Protein AF-A0A2C1KSZ6-F1 (afdb_monomer_lite)

Sequence (73 aa):
MVQPTFYVLDDKMVAVFSVLKDNCKVTMECLYSKTGIEDYTLEYHGPQEMKSQLIQLAVSEAENIFTKTILTV

Radius of gyration: 12.37 Å; chains: 1; bounding box: 27×21×36 Å

Structure (mmCIF, N/CA/C/O backbone):
data_AF-A0A2C1KSZ6-F1
#
_entry.id   AF-A0A2C1KSZ6-F1
#
loop_
_atom_site.group_PDB
_atom_site.id
_atom_site.type_symbol
_atom_site.label_atom_id
_atom_site.label_alt_id
_atom_site.label_comp_id
_atom_site.label_asym_id
_atom_site.label_entity_id
_atom_site.label_seq_id
_atom_site.pdbx_PDB_ins_code
_atom_site.Cartn_x
_atom_site.Cartn_y
_atom_site.Cartn_z
_atom_site.occupancy
_atom_site.B_iso_or_equiv
_atom_site.auth_seq_id
_atom_site.auth_comp_id
_atom_site.auth_asym_id
_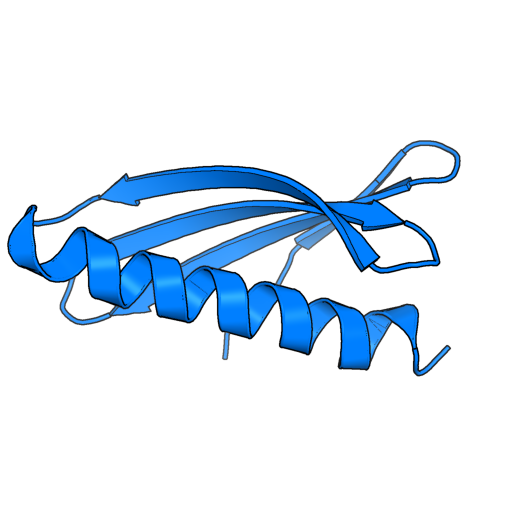atom_site.auth_atom_id
_atom_site.pdbx_PDB_model_num
ATOM 1 N N . MET A 1 1 ? -2.647 -12.063 6.582 1.00 53.03 1 MET A N 1
ATOM 2 C CA . MET A 1 1 ? -1.782 -11.845 5.405 1.00 53.03 1 MET A CA 1
ATOM 3 C C . MET A 1 1 ? -2.536 -10.938 4.461 1.00 53.03 1 MET A C 1
ATOM 5 O O . MET A 1 1 ? -3.681 -11.242 4.149 1.00 53.03 1 MET A O 1
ATOM 9 N N . VAL A 1 2 ? -1.937 -9.814 4.088 1.00 72.06 2 VAL A N 1
ATOM 10 C CA . VAL A 1 2 ? -2.492 -8.904 3.088 1.00 72.06 2 VAL A CA 1
ATOM 11 C C . VAL A 1 2 ? -2.102 -9.454 1.717 1.00 72.06 2 VAL A C 1
ATOM 13 O O . VAL A 1 2 ? -0.928 -9.732 1.493 1.00 72.06 2 VAL A O 1
ATOM 16 N N . GLN A 1 3 ? -3.072 -9.673 0.832 1.00 80.88 3 GLN A N 1
ATOM 17 C CA . GLN A 1 3 ? -2.799 -10.068 -0.550 1.00 80.88 3 GLN A CA 1
ATOM 18 C C . GLN A 1 3 ? -2.946 -8.839 -1.451 1.00 80.88 3 GLN A C 1
ATOM 20 O O . GLN A 1 3 ? -4.078 -8.423 -1.710 1.00 80.88 3 GLN A O 1
ATOM 25 N N . PRO A 1 4 ? -1.834 -8.217 -1.882 1.00 88.06 4 PRO A N 1
ATOM 26 C CA . PRO A 1 4 ? -1.896 -7.140 -2.854 1.00 88.06 4 PRO A CA 1
ATOM 27 C C . PRO A 1 4 ? -2.321 -7.669 -4.220 1.00 88.06 4 PRO A C 1
ATOM 29 O O . PRO A 1 4 ? -1.905 -8.742 -4.655 1.00 88.06 4 PRO A O 1
ATOM 32 N N . THR A 1 5 ? -3.140 -6.881 -4.904 1.00 91.50 5 THR A N 1
ATOM 33 C CA . THR A 1 5 ? -3.403 -7.040 -6.332 1.00 91.50 5 THR A CA 1
ATOM 34 C C . THR A 1 5 ? -2.480 -6.097 -7.085 1.00 91.50 5 THR A C 1
ATOM 36 O O . THR A 1 5 ? -2.457 -4.907 -6.777 1.00 91.50 5 THR A O 1
ATOM 39 N N . PHE A 1 6 ? -1.729 -6.616 -8.055 1.00 89.62 6 PHE A N 1
ATOM 40 C CA . PHE A 1 6 ? -0.791 -5.824 -8.847 1.00 89.62 6 PHE A CA 1
ATOM 41 C C . PHE A 1 6 ? -1.346 -5.525 -10.237 1.00 89.62 6 PHE A C 1
ATOM 43 O O . PHE A 1 6 ? -1.891 -6.405 -10.902 1.00 89.62 6 PHE A O 1
ATOM 50 N N . TYR A 1 7 ? -1.131 -4.297 -10.689 1.00 89.75 7 TYR A N 1
ATOM 51 C CA . TYR A 1 7 ? -1.402 -3.826 -12.039 1.00 89.75 7 TYR A CA 1
ATOM 52 C C . TYR A 1 7 ? -0.106 -3.262 -12.619 1.00 89.75 7 TYR A C 1
ATOM 54 O O . TYR A 1 7 ? 0.632 -2.568 -11.925 1.00 89.75 7 TYR A O 1
ATOM 62 N N . VAL A 1 8 ? 0.189 -3.556 -13.882 1.00 85.38 8 VAL A N 1
ATOM 63 C CA . VAL A 1 8 ? 1.372 -3.021 -14.570 1.00 85.38 8 VAL A CA 1
ATOM 64 C C . VAL A 1 8 ? 0.907 -1.954 -15.553 1.00 85.38 8 VAL A C 1
ATOM 66 O O . VAL A 1 8 ? 0.066 -2.229 -16.409 1.00 85.38 8 VAL A O 1
ATOM 69 N N . LEU A 1 9 ? 1.428 -0.739 -15.402 1.00 81.81 9 LEU A N 1
ATOM 70 C CA . LEU A 1 9 ? 1.140 0.420 -16.242 1.00 81.81 9 LEU A CA 1
ATOM 71 C C . LEU A 1 9 ? 2.459 0.910 -16.839 1.00 81.81 9 LEU A C 1
ATOM 73 O O . LEU A 1 9 ? 3.190 1.656 -16.195 1.00 81.81 9 LEU A O 1
ATOM 77 N N . ASP A 1 10 ? 2.746 0.469 -18.063 1.00 81.12 10 ASP A N 1
ATOM 78 C CA . ASP A 1 10 ? 3.996 0.757 -18.777 1.00 81.12 10 ASP A CA 1
ATOM 79 C C . ASP A 1 10 ? 5.245 0.374 -17.954 1.00 81.12 10 ASP A C 1
ATOM 81 O O . ASP A 1 10 ? 5.485 -0.814 -17.728 1.00 81.12 10 ASP A O 1
ATOM 85 N N . ASP A 1 11 ? 6.012 1.348 -17.459 1.00 76.69 11 ASP A N 1
ATOM 86 C CA . ASP A 1 11 ? 7.207 1.146 -16.635 1.00 76.69 11 ASP A CA 1
ATOM 87 C C . ASP A 1 11 ? 6.930 1.110 -15.121 1.00 76.69 11 ASP A C 1
ATOM 89 O O . ASP A 1 11 ? 7.860 0.923 -14.327 1.00 76.69 11 ASP A O 1
ATOM 93 N N . LYS A 1 12 ? 5.663 1.255 -14.713 1.00 81.69 12 LYS A N 1
ATOM 94 C CA . LYS A 1 12 ? 5.246 1.342 -13.310 1.00 81.69 12 LYS A CA 1
ATOM 95 C C . LYS A 1 12 ? 4.407 0.151 -12.872 1.00 81.69 12 LYS A C 1
ATOM 97 O O . LYS A 1 12 ? 3.655 -0.443 -13.646 1.00 81.69 12 LYS A O 1
ATOM 102 N N . MET A 1 13 ? 4.498 -0.173 -11.586 1.00 89.81 13 MET A N 1
ATOM 103 C CA . MET A 1 13 ? 3.689 -1.213 -10.955 1.00 89.81 13 MET A CA 1
ATOM 104 C C . MET A 1 13 ? 2.791 -0.580 -9.899 1.00 89.81 13 MET A C 1
ATOM 106 O O . MET A 1 13 ? 3.279 0.042 -8.966 1.00 89.81 13 MET A O 1
ATOM 110 N N . VAL A 1 14 ? 1.482 -0.761 -10.018 1.00 92.31 14 VAL A N 1
ATOM 111 C CA . VAL A 1 14 ? 0.510 -0.339 -9.010 1.00 92.31 14 VAL A CA 1
ATOM 112 C C . VAL A 1 14 ? 0.132 -1.538 -8.153 1.00 92.31 14 VAL A C 1
ATOM 114 O O . VAL A 1 14 ? -0.239 -2.577 -8.693 1.00 92.31 14 VAL A O 1
ATOM 117 N N . ALA A 1 15 ? 0.187 -1.413 -6.830 1.00 92.69 15 ALA A N 1
ATOM 118 C CA . ALA A 1 15 ? -0.354 -2.414 -5.918 1.00 92.69 15 ALA A CA 1
ATOM 119 C C . ALA A 1 15 ? -1.522 -1.855 -5.122 1.00 92.69 15 ALA A C 1
ATOM 121 O O . ALA A 1 15 ? -1.396 -0.834 -4.452 1.00 92.69 15 ALA A O 1
ATOM 122 N N . VAL A 1 16 ? -2.634 -2.578 -5.142 1.00 94.38 16 VAL A N 1
ATOM 123 C CA . VAL A 1 16 ? -3.817 -2.266 -4.346 1.00 94.38 16 VAL A CA 1
ATOM 124 C C . VAL A 1 16 ? -3.975 -3.327 -3.276 1.00 94.38 16 VAL A C 1
ATOM 126 O O . VAL A 1 16 ? -4.024 -4.524 -3.572 1.00 94.38 16 VAL A O 1
ATOM 129 N N . PHE A 1 17 ? -4.074 -2.902 -2.023 1.00 93.88 17 PHE A N 1
ATOM 130 C CA . PHE A 1 17 ? -4.282 -3.808 -0.906 1.00 93.88 17 PHE A CA 1
ATOM 131 C C . PHE A 1 17 ? -5.108 -3.181 0.211 1.00 93.88 17 PHE A C 1
ATOM 133 O O . PHE A 1 17 ? -5.380 -1.983 0.229 1.00 93.88 17 PHE A O 1
ATOM 140 N N . SER A 1 18 ? -5.551 -4.007 1.158 1.00 94.25 18 SER A N 1
ATOM 141 C CA . SER A 1 18 ? -6.266 -3.525 2.336 1.00 94.25 18 SER A CA 1
ATOM 142 C C . SER A 1 18 ? -5.703 -4.106 3.622 1.00 94.25 18 SER A C 1
ATOM 144 O O . SER A 1 18 ? -5.447 -5.306 3.717 1.00 94.25 18 SER A O 1
ATOM 146 N N . VAL A 1 19 ? -5.583 -3.251 4.632 1.00 92.62 19 VAL A N 1
ATOM 147 C CA . VAL A 1 19 ? -5.246 -3.618 6.004 1.00 92.62 19 VAL A CA 1
ATOM 148 C C . VAL A 1 19 ? -6.507 -3.532 6.852 1.00 92.62 19 VAL A C 1
ATOM 150 O O . VAL A 1 19 ? -7.185 -2.504 6.871 1.00 92.62 19 VAL A O 1
ATOM 153 N N . LEU A 1 20 ? -6.820 -4.624 7.546 1.00 91.75 20 LEU A N 1
ATOM 154 C CA . LEU A 1 20 ? -7.962 -4.740 8.447 1.00 91.75 20 LEU A CA 1
ATOM 155 C C . LEU A 1 20 ? -7.454 -4.912 9.876 1.00 91.75 20 LEU A C 1
ATOM 157 O O . LEU A 1 20 ? -6.663 -5.819 10.140 1.00 91.75 20 LEU A O 1
ATOM 161 N N . LYS A 1 21 ? -7.916 -4.062 10.793 1.00 88.88 21 LYS A N 1
ATOM 162 C CA . LYS A 1 21 ? -7.592 -4.160 12.219 1.00 88.88 21 LYS A CA 1
ATOM 163 C C . LYS A 1 21 ? -8.712 -3.549 13.053 1.00 88.88 21 LYS A C 1
ATOM 165 O O . LYS A 1 21 ? -9.139 -2.441 12.758 1.00 88.88 21 LYS A O 1
ATOM 170 N N . ASP A 1 22 ? -9.181 -4.268 14.073 1.00 86.75 22 ASP A N 1
ATOM 171 C CA . ASP A 1 22 ? -10.193 -3.795 15.033 1.00 86.75 22 ASP A CA 1
ATOM 172 C C . ASP A 1 22 ? -11.432 -3.175 14.356 1.00 86.75 22 ASP A C 1
ATOM 174 O O . ASP A 1 22 ? -11.877 -2.080 14.689 1.00 86.75 22 ASP A O 1
ATOM 178 N N . ASN A 1 23 ? -11.962 -3.872 13.343 1.00 88.12 23 ASN A N 1
ATOM 179 C CA . ASN A 1 23 ? -13.097 -3.439 12.514 1.00 88.12 23 ASN A CA 1
ATOM 180 C C . ASN A 1 23 ? -12.873 -2.137 11.715 1.00 88.12 23 ASN A C 1
ATOM 182 O O . ASN A 1 23 ? -13.809 -1.590 11.134 1.00 88.12 23 ASN A O 1
ATOM 186 N N . CYS A 1 24 ? -11.632 -1.661 11.657 1.00 92.75 24 CYS A N 1
ATOM 187 C CA . CYS A 1 24 ? -11.196 -0.570 10.805 1.00 92.75 24 CYS A CA 1
ATOM 188 C C . CYS A 1 24 ? -10.547 -1.140 9.541 1.00 92.75 24 CYS A C 1
ATOM 190 O O . CYS A 1 24 ? -9.918 -2.205 9.566 1.00 92.75 24 CYS A O 1
ATOM 192 N N . LYS A 1 25 ? -10.676 -0.412 8.433 1.00 94.44 25 LYS A N 1
ATOM 193 C CA . LYS A 1 25 ? -10.085 -0.769 7.145 1.00 94.44 25 LYS A CA 1
ATOM 194 C C . LYS A 1 25 ? -9.306 0.414 6.588 1.00 94.44 25 LYS A C 1
ATOM 196 O O . LYS A 1 25 ? -9.824 1.523 6.532 1.00 94.44 25 LYS A O 1
ATOM 201 N N . VAL A 1 26 ? -8.091 0.159 6.122 1.00 95.56 26 VAL A N 1
ATOM 202 C CA . VAL A 1 26 ? -7.382 1.045 5.192 1.00 95.56 26 VAL A CA 1
ATOM 203 C C . VAL A 1 26 ? -7.248 0.315 3.876 1.00 95.56 26 VAL A C 1
ATOM 205 O O . VAL A 1 26 ? -6.695 -0.780 3.855 1.00 95.56 26 VAL A O 1
ATOM 208 N N . THR A 1 27 ? -7.725 0.913 2.793 1.00 95.50 27 THR A N 1
ATOM 209 C CA . THR A 1 27 ? -7.334 0.519 1.439 1.00 95.50 27 THR A CA 1
ATOM 210 C C . THR A 1 27 ? -6.186 1.421 1.009 1.00 95.50 27 THR A C 1
ATOM 212 O O . THR A 1 27 ? -6.283 2.636 1.162 1.00 95.50 27 THR A O 1
ATOM 215 N N . MET A 1 28 ? -5.105 0.833 0.509 1.00 95.31 28 MET A N 1
ATOM 216 C CA . MET A 1 28 ? -3.954 1.559 -0.010 1.00 95.31 28 MET A CA 1
ATOM 217 C C . MET A 1 28 ? -3.734 1.175 -1.468 1.00 95.31 28 MET A C 1
ATOM 219 O O . MET A 1 28 ? -3.749 -0.010 -1.808 1.00 95.31 28 MET A O 1
ATOM 223 N N . GLU A 1 29 ? -3.531 2.182 -2.304 1.00 95.19 29 GLU A N 1
ATOM 224 C CA . GLU A 1 29 ? -3.049 2.039 -3.672 1.00 95.19 29 GLU A CA 1
ATOM 225 C C . GLU A 1 29 ? -1.658 2.663 -3.734 1.00 95.19 29 GLU A C 1
ATOM 227 O O . GLU A 1 29 ? -1.506 3.849 -3.453 1.00 95.19 29 GLU A O 1
ATOM 232 N N . CYS A 1 30 ? -0.647 1.860 -4.055 1.00 93.94 30 CYS A N 1
ATOM 233 C CA . CYS A 1 30 ? 0.747 2.279 -4.147 1.00 93.94 30 CYS A CA 1
ATOM 234 C C . CYS A 1 30 ? 1.204 2.246 -5.595 1.00 93.94 30 CYS A C 1
ATOM 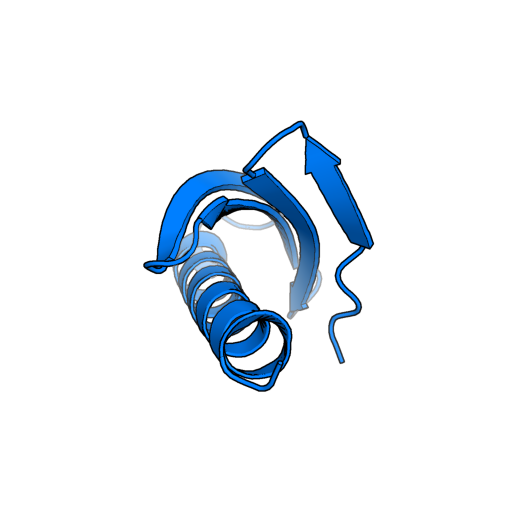236 O O . CYS A 1 30 ? 1.083 1.209 -6.246 1.00 93.94 30 CYS A O 1
ATOM 238 N N . LEU A 1 31 ? 1.815 3.328 -6.058 1.00 92.75 31 LEU A N 1
ATOM 239 C CA . LEU A 1 31 ? 2.585 3.357 -7.289 1.00 92.75 31 LEU A CA 1
ATOM 240 C C . LEU A 1 31 ? 4.047 3.061 -6.956 1.00 92.75 31 LEU A C 1
ATOM 242 O O . LEU A 1 31 ? 4.708 3.844 -6.278 1.00 92.75 31 LEU A O 1
ATOM 246 N N . TYR A 1 32 ? 4.556 1.934 -7.432 1.00 89.94 32 TYR A N 1
ATOM 247 C CA . TYR A 1 32 ? 5.952 1.548 -7.298 1.00 89.94 32 TYR A CA 1
ATOM 248 C C . TYR A 1 32 ? 6.740 1.825 -8.577 1.00 89.94 32 TYR A C 1
ATOM 250 O O . TYR A 1 32 ? 6.260 1.607 -9.694 1.00 89.94 32 TYR A O 1
ATOM 258 N N . SER A 1 33 ? 8.000 2.203 -8.382 1.00 84.88 33 SER A N 1
ATOM 259 C CA . SER A 1 33 ? 9.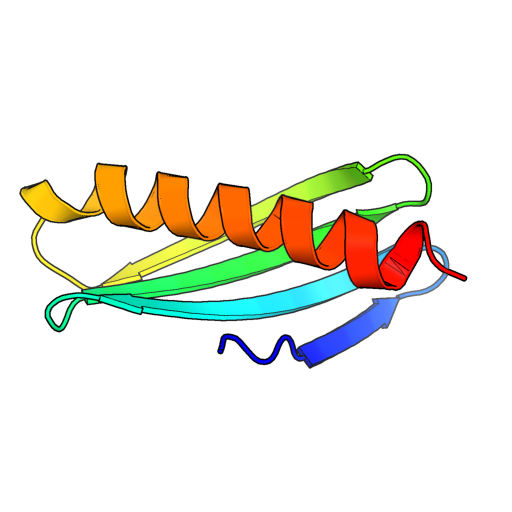046 2.204 -9.402 1.00 84.88 33 SER A CA 1
ATOM 260 C C . SER A 1 33 ? 10.193 1.288 -8.993 1.00 84.88 33 SER A C 1
ATOM 262 O O . SER A 1 33 ? 10.120 0.573 -7.999 1.00 84.88 33 SER A O 1
ATOM 264 N N . LYS A 1 34 ? 11.296 1.302 -9.744 1.00 80.38 34 LYS A N 1
ATOM 265 C CA . LYS A 1 34 ? 12.487 0.502 -9.417 1.00 80.38 34 LYS A CA 1
ATOM 266 C C . LYS A 1 34 ? 13.200 0.958 -8.140 1.00 80.38 34 LYS A C 1
ATOM 268 O O . LYS A 1 34 ? 14.016 0.210 -7.613 1.00 80.38 34 LYS A O 1
ATOM 273 N N . THR A 1 35 ? 12.938 2.176 -7.664 1.00 83.06 35 THR A N 1
ATOM 274 C CA . THR A 1 35 ? 13.635 2.768 -6.511 1.00 83.06 35 THR A CA 1
ATOM 275 C C . THR A 1 35 ? 12.804 2.784 -5.231 1.00 83.06 35 THR A C 1
ATOM 277 O O . THR A 1 35 ? 13.376 2.991 -4.163 1.00 83.06 35 THR A O 1
ATOM 280 N N . GLY A 1 36 ? 11.488 2.555 -5.303 1.00 86.31 36 GLY A N 1
ATOM 281 C CA . GLY A 1 36 ? 10.613 2.573 -4.131 1.00 86.31 36 GLY A CA 1
ATOM 282 C C . GLY A 1 36 ? 9.148 2.838 -4.466 1.00 86.31 36 GLY A C 1
ATOM 283 O O . GLY A 1 36 ? 8.693 2.604 -5.585 1.00 86.31 36 GLY A O 1
ATOM 284 N N . ILE A 1 37 ? 8.415 3.338 -3.470 1.00 90.50 37 ILE A N 1
ATOM 285 C CA . ILE A 1 37 ? 7.064 3.890 -3.631 1.00 90.50 37 ILE A CA 1
ATOM 286 C C . ILE A 1 37 ? 7.206 5.315 -4.181 1.00 90.50 37 ILE A C 1
ATOM 288 O O . ILE A 1 37 ? 7.800 6.164 -3.520 1.00 90.50 37 ILE A O 1
ATOM 292 N N . GLU A 1 38 ? 6.680 5.579 -5.375 1.00 91.00 38 GLU A N 1
ATOM 293 C CA . GLU A 1 38 ? 6.638 6.924 -5.963 1.00 91.00 38 GLU A CA 1
ATOM 294 C C . GLU A 1 38 ? 5.470 7.748 -5.433 1.00 91.00 38 GLU A C 1
ATOM 296 O O . GLU A 1 38 ? 5.623 8.942 -5.188 1.00 91.00 38 GLU A O 1
ATOM 301 N N . ASP A 1 39 ? 4.310 7.113 -5.276 1.00 92.50 39 ASP A N 1
ATOM 302 C CA . ASP A 1 39 ? 3.091 7.758 -4.804 1.00 92.50 39 ASP A CA 1
ATOM 303 C C . ASP A 1 39 ? 2.170 6.736 -4.132 1.00 92.50 39 ASP A C 1
ATOM 305 O O . ASP A 1 39 ? 2.295 5.526 -4.355 1.00 92.50 39 ASP A O 1
ATOM 309 N N . TYR A 1 40 ? 1.244 7.210 -3.304 1.00 94.06 40 TYR A N 1
ATOM 310 C CA . TYR A 1 40 ? 0.196 6.371 -2.747 1.00 94.06 40 TYR A CA 1
ATOM 311 C C . TYR A 1 40 ? -1.062 7.150 -2.372 1.00 94.06 40 TYR A C 1
ATOM 313 O O . TYR A 1 40 ? -1.020 8.294 -1.919 1.00 94.06 40 TYR A O 1
ATOM 321 N N . THR A 1 41 ? -2.201 6.470 -2.454 1.00 95.50 41 THR A N 1
ATOM 322 C CA . THR A 1 41 ? -3.470 6.957 -1.912 1.00 95.50 41 THR A CA 1
ATOM 323 C C . THR A 1 41 ? -3.992 6.011 -0.835 1.00 95.50 41 THR A C 1
ATOM 325 O O . THR A 1 41 ? -3.731 4.807 -0.846 1.00 95.50 41 THR A O 1
ATOM 328 N N . LEU A 1 42 ? -4.689 6.578 0.154 1.00 94.25 42 LEU A N 1
ATOM 329 C CA . LEU A 1 42 ? -5.205 5.860 1.318 1.00 94.25 42 LEU A CA 1
ATOM 330 C C . LEU A 1 42 ? -6.677 6.197 1.527 1.00 94.25 42 LEU A C 1
ATOM 332 O O . LEU A 1 42 ? -7.039 7.359 1.716 1.00 94.25 42 LEU A O 1
ATOM 336 N N . GLU A 1 43 ? -7.508 5.167 1.597 1.00 95.50 43 GLU A N 1
ATOM 337 C CA . GLU A 1 43 ? -8.916 5.277 1.954 1.00 95.50 43 GLU A CA 1
ATOM 338 C C . GLU A 1 43 ? -9.146 4.600 3.307 1.00 95.50 43 GLU A C 1
ATOM 340 O O . GLU A 1 43 ? -9.026 3.381 3.440 1.00 95.50 43 GLU A O 1
ATOM 345 N N . TYR A 1 44 ? -9.443 5.401 4.333 1.00 93.94 44 TYR A N 1
ATOM 346 C CA . TYR A 1 44 ? -9.6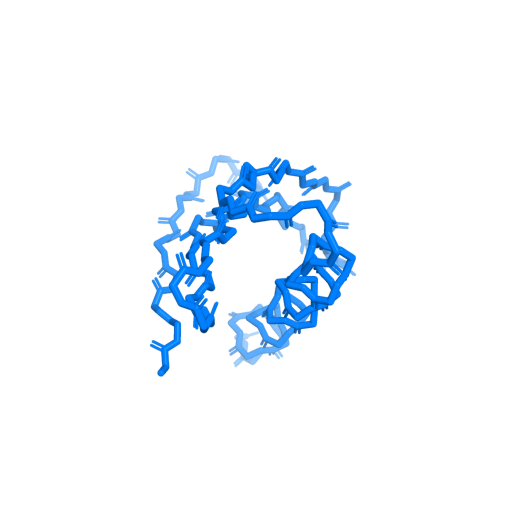52 4.921 5.699 1.00 93.94 44 TYR A CA 1
ATOM 347 C C . TYR A 1 44 ? -11.133 4.866 6.067 1.00 93.94 44 TYR A C 1
ATOM 349 O O . TYR A 1 44 ? -11.847 5.859 5.935 1.00 93.94 44 TYR A O 1
ATOM 357 N N . HIS A 1 45 ? -11.538 3.741 6.652 1.00 94.50 45 HIS A N 1
ATOM 358 C CA . HIS A 1 45 ? -12.859 3.500 7.220 1.00 94.50 45 HIS A CA 1
ATOM 359 C C . HIS A 1 45 ? -12.722 3.059 8.677 1.00 94.50 45 HIS A C 1
ATOM 361 O O . HIS A 1 45 ? -12.191 1.983 8.956 1.00 94.50 45 HIS A O 1
ATOM 367 N N . GLY A 1 46 ? -13.205 3.883 9.608 1.00 92.62 46 GLY A N 1
ATOM 368 C CA . GLY A 1 46 ? -13.191 3.594 11.044 1.00 92.62 46 GLY A CA 1
ATOM 369 C C . GLY A 1 46 ? -13.189 4.858 11.917 1.00 92.62 46 GLY A C 1
ATOM 370 O O . GLY A 1 46 ? -13.279 5.972 11.394 1.00 92.62 46 GLY A O 1
ATOM 371 N N . PRO A 1 47 ? -13.065 4.715 13.249 1.00 92.44 47 PRO A N 1
ATOM 372 C CA . PRO A 1 47 ? -12.949 5.833 14.186 1.00 92.44 47 PRO A CA 1
ATOM 373 C C . PRO A 1 47 ? -11.662 6.640 13.969 1.00 92.44 47 PRO A C 1
ATOM 375 O O . PRO A 1 47 ? -10.615 6.079 13.645 1.00 92.44 47 PRO A O 1
ATOM 378 N N . GLN A 1 48 ? -11.702 7.957 14.180 1.00 90.31 48 GLN A N 1
ATOM 379 C CA . GLN A 1 48 ? -10.555 8.846 13.933 1.00 90.31 48 GLN A CA 1
ATOM 380 C C . GLN A 1 48 ? -9.313 8.486 14.767 1.00 90.31 48 GLN A C 1
ATOM 382 O O . GLN A 1 48 ? -8.190 8.601 14.280 1.00 90.31 48 GLN A O 1
ATOM 387 N N . GLU A 1 49 ? -9.512 8.014 15.994 1.00 91.81 49 GLU A N 1
ATOM 388 C CA . GLU A 1 49 ? -8.460 7.594 16.931 1.00 91.81 49 GLU A CA 1
ATOM 389 C C . GLU A 1 49 ? -7.577 6.451 16.398 1.00 91.81 49 GLU A C 1
ATOM 391 O O . GLU A 1 49 ? -6.369 6.446 16.627 1.00 91.81 49 GLU A O 1
ATOM 396 N N . ME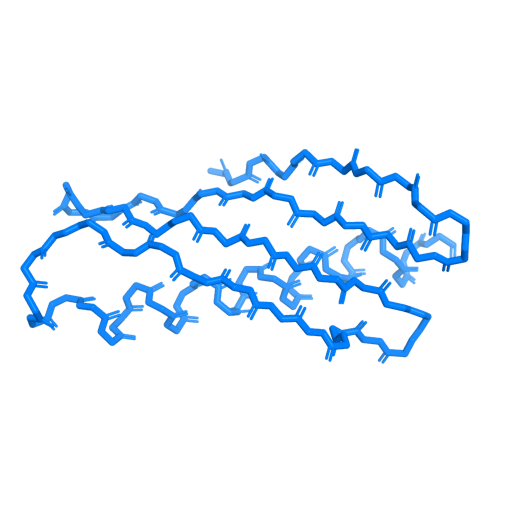T A 1 50 ? -8.142 5.541 15.598 1.00 91.12 50 MET A N 1
ATOM 397 C CA . MET A 1 50 ? -7.419 4.400 15.020 1.00 91.12 50 MET A CA 1
ATOM 398 C C . MET A 1 50 ? -6.755 4.727 13.671 1.00 91.12 50 MET A C 1
ATOM 400 O O . MET A 1 50 ? -5.892 3.979 13.203 1.00 91.12 50 MET A O 1
ATOM 404 N N . LYS A 1 51 ? -7.105 5.868 13.056 1.00 90.56 51 LYS A N 1
ATOM 405 C CA . LYS A 1 51 ? -6.662 6.250 11.706 1.00 90.56 51 LYS A CA 1
ATOM 406 C C . LYS A 1 51 ? -5.143 6.296 11.586 1.00 90.56 51 LYS A C 1
ATOM 408 O O . LYS A 1 51 ? -4.583 5.690 10.678 1.00 90.56 51 LYS A O 1
ATOM 413 N N . SER A 1 52 ? -4.469 6.987 12.507 1.00 92.38 52 SER A N 1
ATOM 414 C CA . SER A 1 52 ? -3.008 7.134 12.455 1.00 92.38 52 SER A CA 1
ATOM 415 C C . SER A 1 52 ? -2.298 5.784 12.557 1.00 92.38 52 SER A C 1
ATOM 417 O O . SER A 1 52 ? -1.334 5.540 11.836 1.00 92.38 52 SER A O 1
ATOM 419 N N . GLN A 1 53 ? -2.790 4.894 13.423 1.00 91.88 53 GLN A N 1
ATOM 420 C CA . GLN A 1 53 ? -2.188 3.581 13.631 1.00 91.88 53 GLN A CA 1
ATOM 421 C C . GLN A 1 53 ? -2.359 2.678 12.404 1.00 91.88 53 GLN A C 1
ATOM 423 O O . GLN A 1 53 ? -1.402 2.031 11.981 1.00 91.88 53 GLN A O 1
ATOM 428 N N . LEU A 1 54 ? -3.560 2.631 11.814 1.00 92.62 54 LEU A N 1
ATOM 429 C CA . LEU A 1 54 ? -3.793 1.811 10.624 1.00 92.62 54 LEU A CA 1
ATOM 430 C C . LEU A 1 54 ? -3.072 2.355 9.389 1.00 92.62 54 LEU A C 1
ATOM 432 O O . LEU A 1 54 ? -2.613 1.560 8.574 1.00 92.62 54 LEU A O 1
ATOM 436 N N . ILE A 1 55 ? -2.943 3.677 9.251 1.00 92.50 55 ILE A N 1
ATOM 437 C CA . ILE A 1 55 ? -2.164 4.275 8.160 1.00 92.50 55 ILE A CA 1
ATOM 438 C C . ILE A 1 55 ? -0.692 3.876 8.275 1.00 92.50 55 ILE A C 1
ATOM 440 O O . ILE A 1 55 ? -0.117 3.422 7.292 1.00 92.50 55 ILE A O 1
ATOM 444 N N . GLN A 1 56 ? -0.092 3.973 9.466 1.00 93.94 56 GLN A N 1
ATOM 445 C CA . GLN A 1 56 ? 1.292 3.528 9.674 1.00 93.94 56 GLN A CA 1
ATOM 446 C C . GLN A 1 56 ? 1.475 2.045 9.338 1.00 93.94 56 GLN A C 1
ATOM 448 O O . GLN A 1 56 ? 2.467 1.669 8.717 1.00 93.94 56 GLN A O 1
ATOM 453 N N . LEU A 1 57 ? 0.500 1.208 9.702 1.00 92.75 57 LEU A N 1
ATOM 454 C CA . LEU A 1 57 ? 0.521 -0.211 9.364 1.00 92.75 57 LEU A CA 1
ATOM 455 C C . LEU A 1 57 ? 0.428 -0.438 7.847 1.00 92.75 57 LEU A C 1
ATOM 457 O O . LEU A 1 57 ? 1.174 -1.250 7.313 1.00 92.75 57 LEU A O 1
ATOM 461 N N . ALA A 1 58 ? -0.440 0.297 7.147 1.00 93.38 58 ALA A N 1
ATOM 462 C CA . ALA A 1 58 ? -0.562 0.211 5.693 1.00 93.38 58 ALA A CA 1
ATOM 463 C C . ALA A 1 58 ? 0.725 0.638 4.976 1.00 93.38 58 ALA A C 1
ATOM 465 O O . ALA A 1 58 ? 1.182 -0.077 4.091 1.00 93.38 58 ALA A O 1
ATOM 466 N N . VAL A 1 59 ? 1.360 1.731 5.408 1.00 93.25 59 VAL A N 1
ATOM 467 C CA . VAL A 1 59 ? 2.647 2.180 4.852 1.00 93.25 59 VAL A CA 1
ATOM 468 C C . VAL A 1 59 ? 3.742 1.134 5.082 1.00 93.25 59 VAL A C 1
ATOM 470 O O . VAL A 1 59 ? 4.463 0.791 4.149 1.00 93.25 59 VAL A O 1
ATOM 473 N N . SER A 1 60 ? 3.825 0.557 6.284 1.00 93.50 60 SER A N 1
ATOM 474 C CA . SER A 1 60 ? 4.794 -0.508 6.570 1.00 93.50 60 SER A CA 1
ATOM 475 C C . SER A 1 60 ? 4.560 -1.756 5.708 1.00 93.50 60 SER A C 1
ATOM 477 O O . SER A 1 60 ? 5.514 -2.361 5.217 1.00 93.50 60 SER A O 1
ATOM 479 N N . GLU A 1 61 ? 3.300 -2.126 5.456 1.00 92.62 61 GLU A N 1
ATOM 480 C CA . GLU A 1 61 ? 2.989 -3.220 4.531 1.00 92.62 61 GLU A CA 1
ATOM 481 C C . GLU A 1 61 ? 3.335 -2.872 3.077 1.00 92.62 61 GLU A C 1
ATOM 483 O O . GLU A 1 61 ? 3.824 -3.740 2.357 1.00 92.62 61 GLU A O 1
ATOM 488 N N . ALA A 1 62 ? 3.180 -1.616 2.644 1.00 92.44 62 ALA A N 1
ATOM 489 C CA . ALA A 1 62 ? 3.610 -1.189 1.312 1.00 92.44 62 ALA A CA 1
ATOM 490 C C . ALA A 1 62 ? 5.126 -1.360 1.111 1.00 92.44 62 ALA A C 1
ATOM 492 O O . ALA A 1 62 ? 5.557 -1.843 0.062 1.00 92.44 62 ALA A O 1
ATOM 493 N N . GLU A 1 63 ? 5.939 -1.006 2.106 1.00 91.31 63 GLU A N 1
ATOM 494 C CA . GLU A 1 63 ? 7.398 -1.197 2.069 1.00 91.31 63 GLU A CA 1
ATOM 495 C C . GLU A 1 63 ? 7.782 -2.686 2.066 1.00 91.31 63 GLU A C 1
ATOM 497 O O . GLU A 1 63 ? 8.694 -3.121 1.353 1.00 91.31 63 GLU A O 1
ATOM 502 N N . ASN A 1 64 ? 7.052 -3.497 2.832 1.00 91.25 64 ASN A N 1
ATOM 503 C CA . ASN A 1 64 ? 7.229 -4.946 2.883 1.00 91.25 64 ASN A CA 1
ATOM 504 C C . ASN A 1 64 ? 6.907 -5.602 1.530 1.00 91.25 64 ASN A C 1
ATOM 506 O O . ASN A 1 64 ? 7.659 -6.453 1.051 1.00 91.25 64 ASN A O 1
ATOM 510 N N . ILE A 1 65 ? 5.809 -5.179 0.895 1.00 89.44 65 ILE A N 1
ATOM 511 C CA . ILE A 1 65 ? 5.403 -5.618 -0.444 1.00 89.44 65 ILE A CA 1
ATOM 512 C C . ILE A 1 65 ? 6.470 -5.239 -1.472 1.00 89.44 65 ILE A C 1
ATOM 514 O O . ILE A 1 65 ? 6.870 -6.100 -2.25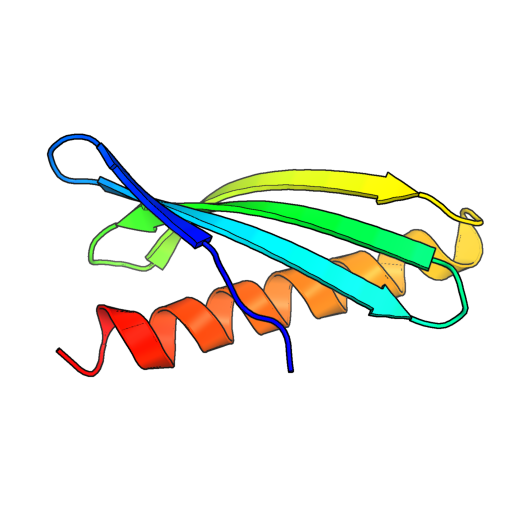6 1.00 89.44 65 ILE A O 1
ATOM 518 N N . PHE A 1 66 ? 6.980 -4.004 -1.432 1.00 87.31 66 PHE A N 1
ATOM 519 C CA . PHE A 1 66 ? 8.065 -3.555 -2.306 1.00 87.31 66 PHE A CA 1
ATOM 520 C C . PHE A 1 66 ? 9.302 -4.451 -2.181 1.00 87.31 66 PHE A C 1
ATOM 522 O O . PHE A 1 66 ? 9.799 -4.990 -3.168 1.00 87.31 66 PHE A O 1
ATOM 529 N N . THR A 1 67 ? 9.756 -4.679 -0.949 1.00 85.75 67 THR A N 1
ATOM 530 C CA . THR A 1 67 ? 10.961 -5.470 -0.675 1.00 85.75 67 THR A CA 1
ATOM 531 C C . THR A 1 67 ? 10.810 -6.918 -1.146 1.00 85.75 67 THR A C 1
ATOM 533 O O . THR A 1 67 ? 11.705 -7.468 -1.784 1.00 85.75 67 THR A O 1
ATOM 536 N N . LYS A 1 68 ? 9.657 -7.540 -0.883 1.00 84.56 68 LYS A N 1
ATOM 537 C CA . LYS A 1 68 ? 9.403 -8.942 -1.249 1.00 84.56 68 LYS A CA 1
ATOM 538 C C . LYS A 1 68 ? 9.121 -9.156 -2.732 1.00 84.56 68 LYS A C 1
ATOM 540 O O . LYS A 1 68 ? 9.386 -10.239 -3.237 1.00 84.56 68 LYS A O 1
ATOM 545 N N . THR A 1 69 ? 8.545 -8.163 -3.405 1.00 76.38 69 THR A N 1
ATOM 546 C CA . THR A 1 69 ? 8.026 -8.334 -4.772 1.00 76.38 69 THR A CA 1
ATOM 547 C C . THR A 1 69 ? 8.932 -7.714 -5.822 1.00 76.38 69 THR A C 1
ATOM 549 O O . THR A 1 69 ? 8.995 -8.234 -6.925 1.00 76.38 69 THR A O 1
ATOM 552 N N . ILE A 1 70 ? 9.629 -6.618 -5.508 1.00 69.00 70 ILE A N 1
ATOM 553 C CA . ILE A 1 70 ? 10.421 -5.862 -6.490 1.00 69.00 70 ILE A CA 1
ATOM 554 C C . ILE A 1 70 ? 11.923 -6.065 -6.283 1.00 69.00 70 ILE A C 1
ATOM 556 O O . ILE A 1 70 ? 12.641 -6.227 -7.261 1.00 69.00 70 ILE A O 1
ATOM 560 N N . LEU A 1 71 ? 12.413 -6.120 -5.038 1.00 62.66 71 LEU A N 1
ATOM 561 C CA . LEU A 1 71 ? 13.846 -6.344 -4.768 1.00 62.66 71 LEU A CA 1
ATOM 562 C C . LEU A 1 71 ? 14.274 -7.819 -4.820 1.00 62.66 71 LEU A C 1
ATOM 564 O O . LEU A 1 71 ? 15.466 -8.108 -4.775 1.00 62.66 71 LEU A O 1
ATOM 568 N N . THR A 1 72 ? 13.321 -8.751 -4.868 1.00 57.31 72 THR A N 1
ATOM 569 C CA . THR A 1 72 ? 13.610 -10.199 -4.879 1.00 57.31 72 THR A CA 1
ATOM 570 C C . THR A 1 72 ? 13.591 -10.792 -6.300 1.00 57.31 72 THR A C 1
ATOM 572 O O . THR A 1 72 ? 13.750 -12.001 -6.455 1.00 57.31 72 THR A O 1
ATOM 575 N N . VAL A 1 73 ? 13.395 -9.960 -7.331 1.00 43.56 73 VAL A N 1
ATOM 576 C CA . VAL A 1 73 ? 13.321 -10.360 -8.750 1.00 43.56 73 VAL A CA 1
ATOM 577 C C . VAL A 1 73 ? 14.589 -9.957 -9.488 1.00 43.56 73 VAL A C 1
ATOM 579 O O . VAL A 1 73 ? 15.078 -8.833 -9.241 1.00 43.56 73 VAL A O 1
#

Secondary structure (DSSP, 8-state):
---PEEEEETTEEEEEEEEEETTEEEEEEEEE-SSSEEEEEEEEES-HHHHHHHHHHHHHHHHHHHHHHTTT-

Foldseek 3Di:
DWDWDWDDDPQWIWTWTWDDDPNKIKIKIFIDHLVFTPDMDIDIDDDPVCVVVRVVVVVVVRRVCCCVPRVVD

pLDDT: mean 87.77, std 9.91, range [43.56, 95.56]